Protein AF-A0A9E2R052-F1 (afdb_monomer)

Solvent-accessible surface area (backbone atoms only — not comparable to full-atom values): 6543 Å² total; per-residue (Å²): 139,87,77,84,54,77,87,76,52,76,70,60,70,62,60,51,63,73,56,70,61,78,72,80,81,72,64,91,87,58,53,72,68,56,54,50,51,51,52,50,45,53,54,52,50,54,41,27,60,77,43,73,64,36,58,65,61,34,14,63,72,71,72,42,52,58,65,59,46,50,52,50,31,59,76,66,70,55,87,64,95,66,80,83,79,82,77,80,72,71,80,73,82,80,86,86,80,93,132

Secondary structure (DSSP, 8-state):
--PPPGGGS--HHHHHHH---------TTS-HHHHHHHHHHHHHHHHHHHTTT-HHHHHHHHT--HHHHHHHHHHTT---SS-----------------

Foldseek 3Di:
DPDDDPVNDPPVVVVVVVPPPPPPPDPPPDDPVRVVLVVLVVLLVVLCVVVVNPLVNSCVVVVHDSVVSVVSCVVSVNDDPDDPPPPPPDPPDDDDDDD

Sequence (99 aa):
TGEIQPENLPDFQIEARLRKNPSLTIPSDQSLDELMANYEREVVLTMLERNHFSLTKTADQLKLSRHALRYRMQRLNITTDTPLEDDTELPSGKELSRC

pLDDT: mean 78.89, std 17.46, range [44.28, 97.31]

Nearest PDB structures (foldseek):
  6p0u-assembly1_B  TM=6.936E-01  e=3.008E-02  Escherichia coli K-12
  5ds9-assembly1_A  TM=6.008E-01  e=3.393E-02  Escherichia coli K-12
  6m10-assembly3_D  TM=5.910E-01  e=3.393E-02  Pseudomonas aeruginosa PAO1
  1etv-assembly1_B  TM=5.900E-01  e=5.173E-02  Escherichia coli
  1ety-assembly1_B  TM=5.886E-01  e=5.494E-02  Escherichia coli

Structure (mmCIF, N/CA/C/O backbone):
data_AF-A0A9E2R052-F1
#
_entry.id   AF-A0A9E2R052-F1
#
loop_
_atom_site.group_PDB
_atom_site.id
_atom_site.type_symbol
_atom_site.label_atom_id
_atom_site.label_alt_id
_atom_site.label_comp_id
_atom_site.label_asym_id
_atom_site.label_entity_id
_atom_site.label_seq_id
_atom_site.pdbx_PDB_ins_code
_atom_site.Cartn_x
_atom_site.Cartn_y
_atom_site.Cartn_z
_atom_site.occupancy
_atom_site.B_iso_or_equiv
_atom_site.auth_seq_id
_atom_site.auth_comp_id
_atom_site.auth_asym_id
_atom_site.auth_atom_id
_atom_site.pdbx_PDB_model_num
ATOM 1 N N . THR A 1 1 ? -51.667 -6.487 14.793 1.00 50.44 1 THR A N 1
ATOM 2 C CA . THR A 1 1 ? -50.734 -5.625 15.543 1.00 50.44 1 THR A CA 1
ATOM 3 C C . THR A 1 1 ? -49.738 -6.520 16.254 1.00 50.44 1 THR A C 1
ATOM 5 O O . THR A 1 1 ? -50.000 -6.986 17.350 1.00 50.44 1 THR A O 1
ATOM 8 N N . GLY A 1 2 ? -48.654 -6.883 15.570 1.00 73.69 2 GLY A N 1
ATOM 9 C CA . GLY A 1 2 ? -47.566 -7.679 16.145 1.00 73.69 2 GLY A CA 1
ATOM 10 C C . GLY A 1 2 ? -46.368 -6.768 16.331 1.00 73.69 2 GLY A C 1
ATOM 11 O O . GLY A 1 2 ? -45.463 -6.782 15.505 1.00 73.69 2 GLY A O 1
ATOM 12 N N . GLU A 1 3 ? -46.446 -5.881 17.316 1.00 78.94 3 GLU A N 1
ATOM 13 C CA . GLU A 1 3 ? -45.368 -4.939 17.591 1.00 78.94 3 GLU A CA 1
ATOM 14 C C . GLU A 1 3 ? -44.283 -5.651 18.400 1.00 78.94 3 GLU A C 1
ATOM 16 O O . GLU A 1 3 ? -44.570 -6.413 19.327 1.00 78.94 3 GLU A O 1
ATOM 21 N N . ILE A 1 4 ? -43.034 -5.478 17.981 1.00 80.56 4 ILE A N 1
ATOM 22 C CA . ILE A 1 4 ? -41.893 -6.161 18.580 1.00 80.56 4 ILE A CA 1
ATOM 23 C C . ILE A 1 4 ? -41.551 -5.420 19.873 1.00 80.56 4 ILE A C 1
ATOM 25 O O . ILE A 1 4 ? -41.186 -4.247 19.828 1.00 80.56 4 ILE A O 1
ATOM 29 N N . GLN A 1 5 ? -41.678 -6.102 21.013 1.00 84.62 5 GLN A N 1
ATOM 30 C CA . GLN A 1 5 ? -41.326 -5.535 22.314 1.00 84.62 5 GLN A CA 1
ATOM 31 C C . GLN A 1 5 ? -39.804 -5.481 22.509 1.00 84.62 5 GLN A C 1
ATOM 33 O O . GLN A 1 5 ? -39.104 -6.399 22.072 1.00 84.62 5 GLN A O 1
ATOM 38 N N . PRO A 1 6 ? -39.277 -4.447 23.185 1.00 77.56 6 PRO A N 1
ATOM 39 C CA . PRO A 1 6 ? -37.841 -4.273 23.395 1.00 77.56 6 PRO A CA 1
ATOM 40 C C . PRO A 1 6 ? -37.204 -5.421 24.190 1.00 77.56 6 PRO A C 1
ATOM 42 O O . PRO A 1 6 ? -36.055 -5.760 23.935 1.00 77.56 6 PRO A O 1
ATOM 45 N N . GLU A 1 7 ? -37.948 -6.081 25.081 1.00 81.69 7 GLU A N 1
ATOM 46 C CA . GLU A 1 7 ? -37.499 -7.298 25.778 1.00 81.69 7 GLU A CA 1
ATOM 47 C C . GLU A 1 7 ? -37.325 -8.536 24.878 1.00 81.69 7 GLU A C 1
ATOM 49 O O . GLU A 1 7 ? -36.645 -9.482 25.268 1.00 81.69 7 GLU A O 1
ATOM 54 N N . ASN A 1 8 ? -37.901 -8.534 23.671 1.00 81.69 8 ASN A N 1
ATOM 55 C CA . ASN A 1 8 ? -37.713 -9.603 22.685 1.00 81.69 8 ASN A CA 1
ATOM 56 C C . ASN A 1 8 ? -36.463 -9.387 21.821 1.00 81.69 8 ASN A C 1
ATOM 58 O O . ASN A 1 8 ? -36.131 -10.244 20.999 1.00 81.69 8 ASN A O 1
ATOM 62 N N . LEU A 1 9 ? -35.793 -8.238 21.960 1.00 81.00 9 LEU A N 1
ATOM 63 C CA . LEU A 1 9 ? -34.537 -7.980 21.274 1.00 81.00 9 LEU A CA 1
ATOM 64 C C . LEU A 1 9 ? -33.398 -8.669 22.041 1.00 81.00 9 LEU A C 1
ATOM 66 O O . LEU A 1 9 ? -33.317 -8.545 23.264 1.00 81.00 9 LEU A O 1
ATOM 70 N N . PRO A 1 10 ? -32.506 -9.391 21.347 1.00 76.38 10 PRO A N 1
ATOM 71 C CA . PRO A 1 10 ? -31.335 -9.975 21.982 1.00 76.38 10 PRO A CA 1
ATOM 72 C C . PRO A 1 10 ? -30.439 -8.883 22.578 1.00 76.38 10 PRO A C 1
ATOM 74 O O . PRO A 1 10 ? -30.357 -7.767 22.061 1.00 76.38 10 PRO A O 1
ATOM 77 N N . ASP A 1 11 ? -29.733 -9.213 23.662 1.00 76.12 11 ASP A N 1
ATOM 78 C CA . ASP A 1 11 ? -28.751 -8.308 24.256 1.00 76.12 11 ASP A CA 1
ATOM 79 C C . ASP A 1 11 ? -27.522 -8.194 23.342 1.00 76.12 11 ASP A C 1
ATOM 81 O O . ASP A 1 11 ? -26.555 -8.960 23.421 1.00 76.12 11 ASP A O 1
ATOM 85 N N . PHE A 1 12 ? -27.566 -7.201 22.454 1.00 72.75 12 PHE A N 1
ATOM 86 C CA . PHE A 1 12 ? -26.507 -6.900 21.495 1.00 72.75 12 PHE A CA 1
ATOM 87 C C . PHE A 1 12 ? -25.155 -6.598 22.165 1.00 72.75 12 PHE A C 1
ATOM 89 O O . PHE A 1 12 ? -24.117 -6.672 21.502 1.00 72.75 12 PHE A O 1
ATOM 96 N N . GLN A 1 13 ? -25.122 -6.300 23.474 1.00 68.50 13 GLN A N 1
ATOM 97 C CA . GLN A 1 13 ? -23.869 -6.106 24.206 1.00 68.50 13 GLN A CA 1
ATOM 98 C C . GLN A 1 13 ? -23.073 -7.411 24.340 1.00 68.50 13 GLN A C 1
ATOM 100 O O . GLN A 1 13 ? -21.841 -7.372 24.371 1.00 68.50 13 GLN A O 1
ATOM 105 N N . ILE A 1 14 ? -23.742 -8.568 24.393 1.00 68.44 14 ILE A N 1
ATOM 106 C CA . ILE A 1 14 ? -23.080 -9.876 24.503 1.00 68.44 14 ILE A CA 1
ATOM 107 C C . ILE A 1 14 ? -22.458 -10.275 23.159 1.00 68.44 14 ILE A C 1
ATOM 109 O O . ILE A 1 14 ? -21.298 -10.691 23.115 1.00 68.44 14 ILE A O 1
ATOM 113 N N . GLU A 1 15 ? -23.174 -10.071 22.052 1.00 64.88 15 GLU A N 1
ATOM 114 C CA . GLU A 1 15 ? -22.665 -10.354 20.703 1.00 64.88 15 GLU A CA 1
ATOM 115 C C . GLU A 1 15 ? -21.508 -9.423 20.307 1.00 64.88 15 GLU A C 1
ATOM 117 O O . GLU A 1 15 ? -20.537 -9.855 19.675 1.00 64.88 15 GLU A O 1
ATOM 122 N N . ALA A 1 16 ? -21.563 -8.154 20.725 1.00 64.88 16 ALA A N 1
ATOM 123 C CA . ALA A 1 16 ? -20.503 -7.180 20.476 1.00 64.88 16 ALA A CA 1
ATOM 124 C C . ALA A 1 16 ? -19.190 -7.528 21.200 1.00 64.88 16 ALA A C 1
ATOM 126 O O . ALA A 1 16 ? -18.114 -7.268 20.665 1.00 64.88 16 ALA A O 1
ATOM 127 N N . ARG A 1 17 ? -19.245 -8.162 22.382 1.00 65.12 17 ARG A N 1
ATOM 128 C CA . ARG A 1 17 ? -18.041 -8.574 23.133 1.00 65.12 17 ARG A CA 1
ATOM 129 C C . ARG A 1 17 ? -17.252 -9.682 22.442 1.00 65.12 17 ARG A C 1
ATOM 131 O O . ARG A 1 17 ? -16.028 -9.709 22.557 1.00 65.12 17 ARG A O 1
ATOM 138 N N . LEU A 1 18 ? -17.933 -10.584 21.733 1.00 62.00 18 LEU A N 1
ATOM 139 C CA . LEU A 1 18 ? -17.277 -11.663 20.991 1.00 62.00 18 LEU A CA 1
ATOM 140 C C . LEU A 1 18 ? -16.640 -11.150 19.694 1.00 62.00 18 LEU A C 1
ATOM 142 O O . LEU A 1 18 ? -15.598 -11.646 19.270 1.00 62.00 18 LEU A O 1
ATOM 146 N N . ARG A 1 19 ? -17.201 -10.082 19.114 1.00 61.47 19 ARG A N 1
ATOM 147 C CA . ARG A 1 19 ? -16.573 -9.303 18.042 1.00 61.47 19 ARG A CA 1
ATOM 148 C C . ARG A 1 19 ? -15.500 -8.382 18.617 1.00 61.47 19 ARG A C 1
ATOM 150 O O . ARG A 1 19 ? -15.525 -7.175 18.395 1.00 61.47 19 ARG A O 1
ATOM 157 N N . LYS A 1 20 ? -14.499 -8.940 19.300 1.00 58.09 20 LYS A N 1
ATOM 158 C CA . LYS A 1 20 ? -13.239 -8.231 19.548 1.00 58.09 20 LYS A CA 1
ATOM 159 C C . LYS A 1 20 ? -12.426 -8.170 18.254 1.00 58.09 20 LYS A C 1
ATOM 161 O O . LYS A 1 20 ? -11.286 -8.611 18.187 1.00 58.09 20 LYS A O 1
ATOM 166 N N . ASN A 1 21 ? -13.036 -7.612 17.212 1.00 61.28 21 ASN A N 1
ATOM 167 C CA . ASN A 1 21 ? -12.265 -6.940 16.193 1.00 61.28 21 ASN A CA 1
ATOM 168 C C . ASN A 1 21 ? -11.629 -5.754 16.915 1.00 61.28 21 ASN A C 1
ATOM 170 O O . ASN A 1 21 ? -12.357 -5.037 17.610 1.00 61.28 21 ASN A O 1
ATOM 174 N N . PRO A 1 22 ? -10.305 -5.565 16.839 1.00 61.78 22 PRO A N 1
ATOM 175 C CA . PRO A 1 22 ? -9.714 -4.343 17.349 1.00 61.78 22 PRO A CA 1
ATOM 176 C C . PRO A 1 22 ? -10.462 -3.202 16.665 1.00 61.78 22 PRO A C 1
ATOM 178 O O . PRO A 1 22 ? -10.443 -3.093 15.438 1.00 61.78 22 PRO A O 1
ATOM 181 N N . SER A 1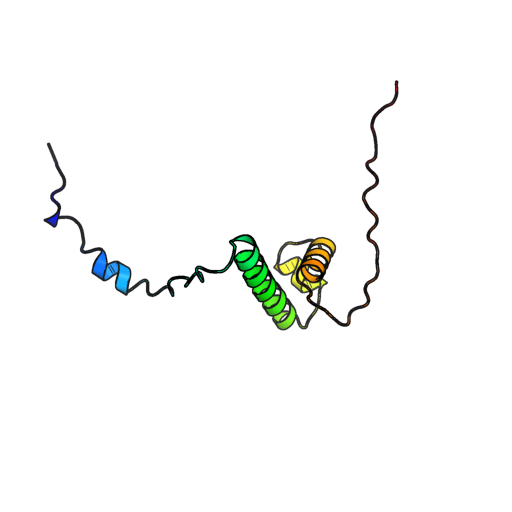 23 ? -11.213 -2.420 17.442 1.00 60.25 23 SER A N 1
ATOM 182 C CA . SER A 1 23 ? -11.768 -1.167 16.955 1.00 60.25 23 SER A CA 1
ATOM 183 C C . SER A 1 23 ? -10.595 -0.426 16.337 1.00 60.25 23 SER A C 1
ATOM 185 O O . SER A 1 23 ? -9.603 -0.208 17.034 1.00 60.25 23 SER A O 1
ATOM 187 N N . LEU A 1 24 ? -10.665 -0.147 15.033 1.00 61.69 24 LEU A N 1
ATOM 188 C CA . LEU A 1 24 ? -9.633 0.617 14.350 1.00 61.69 24 LEU A CA 1
ATOM 189 C C . LEU A 1 24 ? -9.538 1.945 15.095 1.00 61.69 24 LEU A C 1
ATOM 191 O O . LEU A 1 24 ? -10.447 2.771 15.017 1.00 61.69 24 LEU A O 1
ATOM 195 N N . THR A 1 25 ? -8.494 2.101 15.904 1.00 67.94 25 THR A N 1
ATOM 196 C CA . THR A 1 25 ? -8.213 3.352 16.592 1.00 67.94 25 THR A CA 1
ATOM 197 C C . THR A 1 25 ? -7.751 4.304 15.509 1.00 67.94 25 THR A C 1
ATOM 199 O O . THR A 1 25 ? -6.583 4.292 15.134 1.00 67.94 25 THR A O 1
ATOM 202 N N . ILE A 1 26 ? -8.691 5.054 14.938 1.00 70.69 26 ILE A N 1
ATOM 203 C CA . ILE A 1 26 ? -8.373 6.104 13.981 1.00 70.69 26 ILE A CA 1
ATOM 204 C C . ILE A 1 26 ? -7.798 7.256 14.810 1.00 70.69 26 ILE A C 1
ATOM 206 O O . ILE A 1 26 ? -8.524 7.808 15.642 1.00 70.69 26 ILE A O 1
ATOM 210 N N . PRO A 1 27 ? -6.507 7.589 14.661 1.00 74.12 27 PRO A N 1
ATOM 211 C CA . PRO A 1 27 ? -5.947 8.753 15.329 1.00 74.12 27 PRO A CA 1
ATOM 212 C C . PRO A 1 27 ? -6.702 9.999 14.850 1.00 74.12 27 PRO A C 1
ATOM 214 O O . PRO A 1 27 ? -6.842 10.211 13.648 1.00 74.12 27 PRO A O 1
ATOM 217 N N . SER A 1 28 ? -7.202 10.809 15.788 1.00 72.50 28 SER A N 1
ATOM 218 C CA . SER A 1 28 ? -8.006 12.012 15.505 1.00 72.50 28 SER A CA 1
ATOM 219 C C . SER A 1 28 ? -7.267 13.072 14.690 1.00 72.50 28 SER A C 1
ATOM 221 O O . SER A 1 28 ? -7.897 13.962 14.125 1.00 72.50 28 SER A O 1
ATOM 223 N N . ASP A 1 29 ? -5.942 12.969 14.647 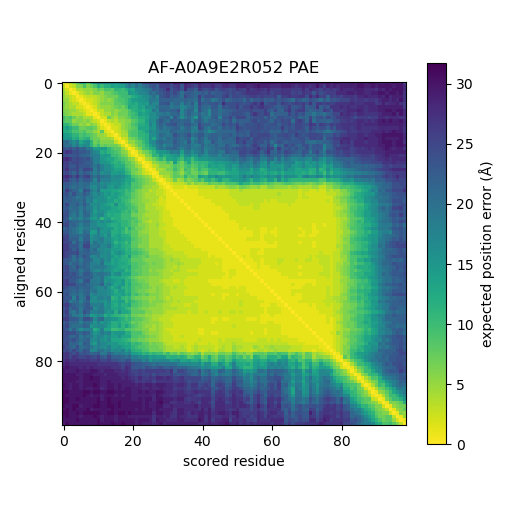1.00 83.75 29 ASP A N 1
ATOM 224 C CA . ASP A 1 29 ? -5.056 14.020 14.160 1.00 83.75 29 ASP A CA 1
ATOM 225 C C . ASP A 1 29 ? -4.584 13.763 12.719 1.00 83.75 29 ASP A C 1
ATOM 227 O O . ASP A 1 29 ? -3.904 14.607 12.141 1.00 83.75 29 ASP A O 1
ATOM 231 N N . GLN A 1 30 ? -4.942 12.614 12.128 1.00 84.31 30 GLN A N 1
ATOM 232 C CA . GLN A 1 30 ? -4.577 12.262 10.753 1.00 84.31 30 GLN A CA 1
ATOM 233 C C . GLN A 1 30 ? -5.746 12.486 9.797 1.00 84.31 30 GLN A C 1
ATOM 235 O O . GLN A 1 30 ? -6.905 12.194 10.099 1.00 84.31 30 GLN A O 1
ATOM 240 N N . SER A 1 31 ? -5.428 12.965 8.597 1.00 91.25 31 SER A N 1
ATOM 241 C CA . SER A 1 31 ? -6.403 13.017 7.506 1.00 91.25 31 SER A CA 1
ATOM 242 C C . SER A 1 31 ? -6.724 11.606 6.987 1.00 91.25 31 SER A C 1
ATOM 244 O O . SER A 1 31 ? -5.909 10.688 7.093 1.00 91.25 31 SER A O 1
ATOM 246 N N . LEU A 1 32 ? -7.904 11.418 6.382 1.00 90.38 32 LEU A N 1
ATOM 247 C CA . LEU A 1 32 ? -8.272 10.138 5.758 1.00 90.38 32 LEU A CA 1
ATOM 248 C C . LEU A 1 32 ? -7.251 9.708 4.692 1.00 90.38 32 LEU A C 1
ATOM 250 O O . LEU A 1 32 ? -6.904 8.530 4.613 1.00 90.38 32 LEU A O 1
ATOM 254 N N . ASP A 1 33 ? -6.760 10.665 3.904 1.00 91.62 33 ASP A N 1
ATOM 255 C CA . ASP A 1 33 ? -5.770 10.417 2.854 1.00 91.62 33 ASP A CA 1
ATOM 256 C C . ASP A 1 33 ? -4.456 9.883 3.433 1.00 91.62 33 ASP A C 1
ATOM 258 O O . ASP A 1 33 ? -3.867 8.948 2.889 1.00 91.62 33 ASP A O 1
ATOM 262 N N . GLU A 1 34 ? -4.021 10.423 4.571 1.00 91.69 34 GLU A N 1
ATOM 263 C CA . GLU A 1 34 ? -2.830 9.962 5.283 1.00 91.69 34 GLU A CA 1
ATOM 264 C C . GLU A 1 34 ? -3.012 8.549 5.844 1.00 91.69 34 GLU A C 1
ATOM 266 O O . GLU A 1 34 ? -2.141 7.694 5.665 1.00 91.69 34 GLU A O 1
ATOM 271 N N . LEU A 1 35 ? -4.171 8.265 6.444 1.00 91.94 35 LEU A N 1
ATOM 272 C CA . LEU A 1 35 ? -4.489 6.929 6.945 1.00 91.94 35 LEU A CA 1
ATOM 273 C C . LEU A 1 35 ? -4.481 5.892 5.813 1.00 91.94 35 LEU A C 1
ATOM 275 O O . LEU A 1 35 ? -3.921 4.805 5.964 1.00 91.94 35 LEU A O 1
ATOM 279 N N . MET A 1 36 ? -5.066 6.235 4.662 1.00 93.69 36 MET A N 1
ATOM 280 C CA . MET A 1 36 ? -5.062 5.378 3.477 1.00 93.69 36 MET A CA 1
ATOM 281 C C . MET A 1 36 ? -3.658 5.185 2.913 1.00 93.69 36 MET A C 1
ATOM 283 O O . MET A 1 36 ? -3.303 4.057 2.579 1.00 93.69 36 MET A O 1
ATOM 287 N N . ALA A 1 37 ? -2.838 6.235 2.853 1.00 93.31 37 ALA A N 1
ATOM 288 C CA . ALA A 1 37 ? -1.454 6.125 2.405 1.00 93.31 37 ALA A CA 1
ATOM 289 C C . ALA A 1 37 ? -0.619 5.227 3.334 1.00 93.31 37 ALA A C 1
ATOM 291 O O . ALA A 1 37 ? 0.178 4.416 2.860 1.00 93.31 37 ALA A O 1
ATOM 292 N N . ASN A 1 38 ? -0.820 5.330 4.649 1.00 93.38 38 ASN A N 1
ATOM 293 C CA . ASN A 1 38 ? -0.135 4.498 5.635 1.00 93.38 38 ASN A CA 1
ATOM 294 C C . ASN A 1 38 ? -0.548 3.029 5.513 1.00 93.38 38 ASN A C 1
ATOM 296 O O . ASN A 1 38 ? 0.316 2.162 5.387 1.00 93.38 38 ASN A O 1
ATOM 300 N N . TYR A 1 39 ? -1.852 2.758 5.445 1.00 94.69 39 TYR A N 1
ATOM 301 C CA . TYR A 1 39 ? -2.357 1.405 5.226 1.00 94.69 39 TYR A CA 1
ATOM 302 C C . TYR A 1 39 ? -1.867 0.814 3.895 1.00 94.69 39 TYR A C 1
ATOM 304 O O . TYR A 1 39 ? -1.400 -0.323 3.842 1.00 94.69 39 TYR A O 1
ATOM 312 N N . GLU A 1 40 ? -1.919 1.594 2.811 1.00 95.88 40 GLU A N 1
ATOM 313 C CA . GLU A 1 40 ? -1.415 1.174 1.503 1.00 95.88 40 GLU A CA 1
ATOM 314 C C . GLU A 1 40 ? 0.077 0.819 1.572 1.00 95.88 40 G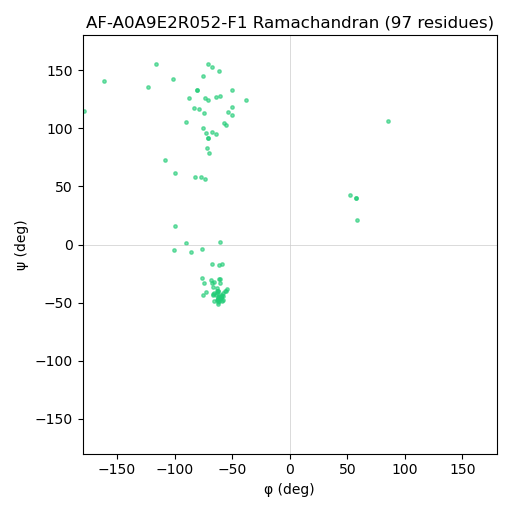LU A C 1
ATOM 316 O O . GLU A 1 40 ? 0.487 -0.221 1.051 1.00 95.88 40 GLU A O 1
ATOM 321 N N . ARG A 1 41 ? 0.884 1.638 2.261 1.00 95.69 41 ARG A N 1
ATOM 322 C CA . ARG A 1 41 ? 2.315 1.384 2.471 1.00 95.69 41 ARG A CA 1
ATOM 323 C C . ARG A 1 41 ? 2.548 0.061 3.192 1.00 95.69 41 ARG A C 1
ATOM 325 O O . ARG A 1 41 ? 3.360 -0.735 2.724 1.00 95.69 41 ARG A O 1
ATOM 332 N N . GLU A 1 42 ? 1.839 -0.194 4.287 1.00 95.81 42 GLU A N 1
ATOM 333 C CA . GLU A 1 42 ? 1.959 -1.443 5.050 1.00 95.81 42 GLU A CA 1
ATOM 334 C C . GLU A 1 42 ? 1.614 -2.672 4.202 1.00 95.81 42 GLU A C 1
ATOM 336 O O . GLU A 1 42 ? 2.356 -3.658 4.199 1.00 95.81 42 GLU A O 1
ATOM 341 N N . VAL A 1 43 ? 0.523 -2.606 3.432 1.00 96.31 43 VAL A N 1
ATOM 342 C CA . VAL A 1 43 ? 0.107 -3.694 2.536 1.00 96.31 43 VAL A CA 1
ATOM 343 C C . VAL A 1 43 ? 1.159 -3.954 1.460 1.00 96.31 43 VAL A C 1
ATOM 345 O O . VAL A 1 43 ? 1.531 -5.109 1.235 1.00 96.31 43 VAL A O 1
ATOM 348 N N . VAL A 1 44 ? 1.660 -2.903 0.804 1.00 95.62 44 VAL A N 1
ATOM 349 C CA . VAL A 1 44 ? 2.684 -3.031 -0.241 1.00 95.62 44 VAL A CA 1
ATOM 350 C C . VAL A 1 44 ? 3.969 -3.629 0.333 1.00 95.62 44 VAL A C 1
ATOM 352 O O . VAL A 1 44 ? 4.481 -4.590 -0.238 1.00 95.62 44 VAL A O 1
ATOM 355 N N . LEU A 1 45 ? 4.457 -3.135 1.476 1.00 95.69 45 LEU A N 1
ATOM 356 C CA . LEU A 1 45 ? 5.661 -3.657 2.134 1.00 95.69 45 LEU A CA 1
ATOM 357 C C . LEU A 1 45 ? 5.504 -5.125 2.538 1.00 95.69 45 LEU A C 1
ATOM 359 O O . LEU A 1 45 ? 6.334 -5.953 2.172 1.00 95.69 45 LEU A O 1
ATOM 363 N N . THR A 1 46 ? 4.395 -5.470 3.192 1.00 96.25 46 THR A N 1
ATOM 364 C CA . THR A 1 46 ? 4.110 -6.850 3.613 1.00 96.25 46 THR A CA 1
ATOM 365 C C . THR A 1 46 ? 4.100 -7.801 2.416 1.00 96.25 46 THR A C 1
ATOM 367 O O . THR A 1 46 ? 4.624 -8.913 2.480 1.00 96.25 46 THR A O 1
ATOM 370 N N . MET A 1 47 ? 3.506 -7.388 1.294 1.00 96.38 47 MET A N 1
ATOM 371 C CA . MET A 1 47 ? 3.459 -8.223 0.093 1.00 96.38 47 MET A CA 1
ATOM 372 C C . MET A 1 47 ? 4.803 -8.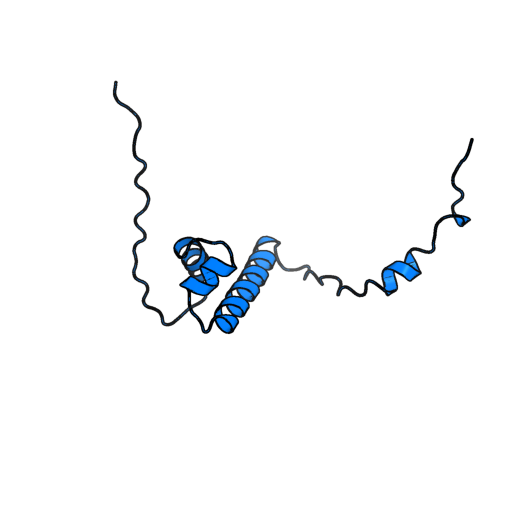291 -0.631 1.00 96.38 47 MET A C 1
ATOM 374 O O . MET A 1 47 ? 5.120 -9.338 -1.196 1.00 96.38 47 MET A O 1
ATOM 378 N N . LEU A 1 48 ? 5.605 -7.224 -0.602 1.00 95.31 48 LEU A N 1
ATOM 379 C CA . LEU A 1 48 ? 6.979 -7.248 -1.101 1.00 95.31 48 LEU A CA 1
ATOM 380 C C . LEU A 1 48 ? 7.829 -8.234 -0.300 1.00 95.31 48 LEU A C 1
ATOM 382 O O . LEU A 1 48 ? 8.441 -9.110 -0.905 1.00 95.31 48 LEU A O 1
ATOM 386 N N . GLU A 1 49 ? 7.807 -8.169 1.030 1.00 95.12 49 GLU A N 1
ATOM 387 C CA . GLU A 1 49 ? 8.551 -9.090 1.898 1.00 95.12 49 GLU A CA 1
ATOM 388 C C . GLU A 1 49 ? 8.164 -10.552 1.643 1.00 95.12 49 GLU A C 1
ATOM 390 O O . GLU A 1 49 ? 9.027 -11.399 1.403 1.00 95.12 49 GLU A O 1
ATOM 395 N N . ARG A 1 50 ? 6.857 -10.843 1.594 1.00 96.19 50 ARG A N 1
ATOM 396 C CA . ARG A 1 50 ? 6.331 -12.195 1.326 1.00 96.19 50 ARG A CA 1
ATOM 397 C C . ARG A 1 50 ? 6.751 -12.754 -0.032 1.00 96.19 50 ARG A C 1
ATOM 399 O O . ARG A 1 50 ? 6.868 -13.967 -0.175 1.00 96.19 50 ARG A O 1
ATOM 406 N N . ASN A 1 51 ? 6.962 -11.888 -1.019 1.00 95.50 51 ASN A N 1
ATOM 407 C CA . ASN A 1 51 ? 7.377 -12.264 -2.368 1.00 95.50 51 ASN A CA 1
ATOM 408 C C . ASN A 1 51 ? 8.883 -12.074 -2.607 1.00 95.50 51 ASN A C 1
ATOM 410 O O . ASN A 1 51 ? 9.313 -12.064 -3.764 1.00 95.50 51 ASN A O 1
ATOM 414 N N . HIS A 1 52 ? 9.686 -11.925 -1.545 1.00 93.94 52 HIS A N 1
ATOM 415 C CA . HIS A 1 52 ? 11.133 -11.692 -1.620 1.00 93.94 52 HIS A CA 1
ATOM 416 C C . HIS A 1 52 ? 11.498 -10.510 -2.533 1.00 93.94 52 HIS A C 1
ATOM 418 O O . HIS A 1 52 ? 12.399 -10.600 -3.364 1.00 93.94 52 HIS A O 1
ATOM 424 N N . PHE A 1 53 ? 10.738 -9.420 -2.420 1.00 92.81 53 PHE A N 1
ATOM 425 C CA . PHE A 1 53 ? 10.867 -8.194 -3.209 1.00 92.81 53 PHE A CA 1
ATOM 426 C C . PHE A 1 53 ? 10.731 -8.397 -4.733 1.00 92.81 53 PHE A C 1
ATOM 428 O O . PHE A 1 53 ? 11.133 -7.549 -5.529 1.00 92.81 53 PHE A O 1
ATOM 435 N N . SER A 1 54 ? 10.103 -9.495 -5.172 1.00 93.56 54 SER A N 1
ATOM 436 C CA . SER A 1 54 ? 9.783 -9.723 -6.583 1.00 93.56 54 SER A CA 1
ATOM 437 C C . SER A 1 54 ? 8.588 -8.871 -7.028 1.00 93.56 54 SER A C 1
ATOM 439 O O . SER A 1 54 ? 7.433 -9.243 -6.818 1.00 93.56 54 SER A O 1
ATOM 441 N N . LEU A 1 55 ? 8.859 -7.749 -7.706 1.00 92.88 55 LEU A N 1
ATOM 442 C CA . LEU A 1 55 ? 7.824 -6.816 -8.181 1.00 92.88 55 LEU A CA 1
ATOM 443 C C . LEU A 1 55 ? 6.757 -7.480 -9.059 1.00 92.88 55 LEU A C 1
ATOM 445 O O . LEU A 1 55 ? 5.579 -7.163 -8.928 1.00 92.88 55 LEU A O 1
ATOM 449 N N . THR A 1 56 ? 7.151 -8.404 -9.939 1.00 94.25 56 THR A N 1
ATOM 450 C CA . THR A 1 56 ? 6.210 -9.117 -10.817 1.00 94.25 56 THR A CA 1
ATOM 451 C C . THR A 1 56 ? 5.219 -9.946 -9.999 1.00 94.25 56 THR A C 1
ATOM 453 O O . THR A 1 56 ? 4.015 -9.766 -10.145 1.00 94.25 56 THR A O 1
ATOM 456 N N . LYS A 1 57 ? 5.712 -10.777 -9.068 1.00 96.50 57 LYS A N 1
ATOM 457 C CA . LYS A 1 57 ? 4.856 -11.628 -8.223 1.00 96.50 57 LYS A CA 1
ATOM 458 C C . LYS A 1 57 ? 3.938 -10.797 -7.327 1.00 96.50 57 LYS A C 1
ATOM 460 O O . LYS A 1 57 ? 2.755 -11.102 -7.207 1.00 96.50 57 LYS A O 1
ATOM 465 N N . THR A 1 58 ? 4.468 -9.724 -6.742 1.00 96.62 58 THR A N 1
ATOM 466 C CA . THR A 1 58 ? 3.686 -8.812 -5.901 1.00 96.62 58 THR A CA 1
ATOM 467 C C . THR A 1 58 ? 2.587 -8.110 -6.698 1.00 96.62 58 THR A C 1
ATOM 469 O O . THR A 1 58 ? 1.452 -8.040 -6.227 1.00 96.62 58 THR A O 1
ATOM 472 N N . ALA A 1 59 ? 2.884 -7.628 -7.910 1.00 96.62 59 ALA A N 1
ATOM 473 C CA . ALA A 1 59 ? 1.895 -6.989 -8.777 1.00 96.62 59 ALA A CA 1
ATOM 474 C C . ALA A 1 59 ? 0.771 -7.964 -9.170 1.00 96.62 59 ALA A C 1
ATOM 476 O O . ALA A 1 59 ? -0.408 -7.631 -9.031 1.00 96.62 59 ALA A O 1
ATOM 477 N N . ASP A 1 60 ? 1.124 -9.196 -9.549 1.00 97.25 60 ASP A N 1
ATOM 478 C CA . ASP A 1 60 ? 0.164 -10.246 -9.910 1.00 97.25 60 ASP A CA 1
ATOM 479 C C . ASP A 1 60 ? -0.746 -10.643 -8.734 1.00 97.25 60 ASP A C 1
ATOM 481 O O . ASP A 1 60 ? -1.944 -10.904 -8.917 1.00 97.25 60 ASP A O 1
ATOM 485 N N . GLN A 1 61 ? -0.195 -10.675 -7.516 1.00 96.75 61 GLN A N 1
ATOM 486 C CA . GLN A 1 61 ? -0.933 -10.994 -6.294 1.00 96.75 61 GLN A CA 1
ATOM 487 C C . GLN A 1 61 ? -1.871 -9.859 -5.872 1.00 96.75 61 GLN A C 1
ATOM 489 O O . GLN A 1 61 ? -3.013 -10.121 -5.497 1.00 96.75 61 GLN A O 1
ATOM 494 N N . LEU A 1 62 ? -1.418 -8.607 -5.977 1.00 96.06 62 LEU A N 1
ATOM 495 C CA . LEU A 1 62 ? -2.228 -7.416 -5.708 1.00 96.06 62 LEU A CA 1
ATOM 496 C C . LEU A 1 62 ? -3.214 -7.085 -6.839 1.00 96.06 62 LEU A C 1
ATOM 498 O O . LEU A 1 62 ? -4.008 -6.160 -6.693 1.00 96.06 62 LEU A O 1
ATOM 502 N N . LYS A 1 63 ? -3.183 -7.833 -7.953 1.00 97.31 63 LYS A N 1
ATOM 503 C CA . LYS A 1 63 ? -4.012 -7.601 -9.150 1.00 97.31 63 LYS A CA 1
ATOM 504 C C . LYS A 1 63 ? -3.823 -6.200 -9.735 1.00 97.31 63 LYS A C 1
ATOM 506 O O . LYS A 1 63 ? -4.769 -5.566 -10.196 1.00 97.31 63 LYS A O 1
ATOM 511 N N . LEU A 1 64 ? -2.578 -5.735 -9.738 1.00 95.56 64 LEU A N 1
ATOM 512 C CA . LEU A 1 64 ? -2.162 -4.463 -10.316 1.00 95.56 64 LEU A CA 1
ATOM 513 C C . LEU A 1 64 ? -1.208 -4.711 -11.484 1.00 95.56 64 LEU A C 1
ATOM 515 O O . LEU A 1 64 ? -0.507 -5.719 -11.528 1.00 95.56 64 LEU A O 1
ATOM 519 N N . SER A 1 65 ? -1.122 -3.763 -12.418 1.00 96.31 65 SER A N 1
ATOM 520 C CA . SER A 1 65 ? -0.002 -3.770 -13.360 1.00 96.31 65 SER A CA 1
ATOM 521 C C . SER A 1 65 ? 1.302 -3.470 -12.613 1.00 96.31 65 SER A C 1
ATOM 523 O O . SER A 1 65 ? 1.311 -2.756 -11.605 1.00 96.31 65 SER A O 1
ATOM 525 N N . ARG A 1 66 ? 2.434 -3.962 -13.130 1.00 93.94 66 ARG A N 1
ATOM 526 C CA . ARG A 1 66 ? 3.758 -3.642 -12.563 1.00 93.94 66 ARG A CA 1
ATOM 527 C C . ARG A 1 66 ? 3.992 -2.129 -12.478 1.00 93.94 66 ARG A C 1
ATOM 529 O O . ARG A 1 66 ? 4.544 -1.658 -11.490 1.00 93.94 66 ARG A O 1
ATOM 536 N N . HIS A 1 67 ? 3.534 -1.369 -13.475 1.00 92.94 67 HIS A N 1
ATOM 537 C CA . HIS A 1 67 ? 3.642 0.094 -13.488 1.00 92.94 67 HIS A CA 1
ATOM 538 C C . HIS A 1 67 ? 2.790 0.742 -12.394 1.00 92.94 67 HIS A C 1
ATOM 540 O O . HIS A 1 67 ? 3.276 1.624 -11.694 1.00 92.94 67 HIS A O 1
ATOM 546 N N . ALA A 1 68 ? 1.557 0.269 -12.179 1.00 95.31 68 ALA A N 1
ATOM 547 C CA . ALA A 1 68 ? 0.712 0.768 -11.098 1.00 95.31 68 ALA A CA 1
ATOM 548 C C . ALA A 1 68 ? 1.334 0.494 -9.719 1.00 95.31 68 ALA A C 1
ATOM 550 O O . ALA A 1 68 ? 1.301 1.367 -8.855 1.00 95.31 68 ALA A O 1
ATOM 551 N N . LEU A 1 69 ? 1.941 -0.684 -9.521 1.00 95.56 69 LEU A N 1
ATOM 552 C CA . LEU A 1 69 ? 2.675 -0.992 -8.292 1.00 95.56 69 LEU A CA 1
ATOM 553 C C . LEU A 1 69 ? 3.883 -0.061 -8.107 1.00 95.56 69 LEU A C 1
ATOM 555 O O . LEU A 1 69 ? 4.034 0.523 -7.038 1.00 95.56 69 LEU A O 1
ATOM 559 N N . ARG A 1 70 ? 4.704 0.134 -9.149 1.00 92.81 70 ARG A N 1
ATOM 560 C CA . ARG A 1 70 ? 5.859 1.049 -9.101 1.00 92.81 70 ARG A CA 1
ATOM 561 C C . ARG A 1 70 ? 5.447 2.488 -8.790 1.00 92.81 70 ARG A C 1
ATOM 563 O O . ARG A 1 70 ? 6.034 3.102 -7.907 1.00 92.81 70 ARG A O 1
ATOM 570 N N . TYR A 1 71 ? 4.412 3.000 -9.454 1.00 95.19 71 TYR A N 1
ATOM 571 C CA . TYR 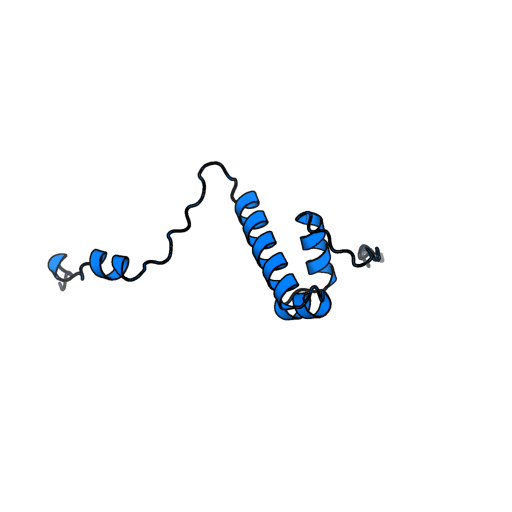A 1 71 ? 3.883 4.339 -9.192 1.00 95.19 71 TYR A CA 1
ATOM 572 C C . TYR A 1 71 ? 3.435 4.498 -7.733 1.00 95.19 71 TYR A C 1
ATOM 574 O O . TYR A 1 71 ? 3.766 5.488 -7.083 1.00 95.19 71 TYR A O 1
ATOM 582 N N . ARG A 1 72 ? 2.726 3.500 -7.187 1.00 94.69 72 ARG A N 1
ATOM 583 C CA . ARG A 1 72 ? 2.320 3.495 -5.774 1.00 94.69 72 ARG A CA 1
ATOM 584 C C . ARG A 1 72 ? 3.530 3.495 -4.844 1.00 94.69 72 ARG A C 1
ATOM 586 O O . ARG A 1 72 ? 3.567 4.295 -3.917 1.00 94.69 72 ARG A O 1
ATOM 593 N N . MET A 1 73 ? 4.541 2.672 -5.120 1.00 94.56 73 MET A N 1
ATOM 594 C CA . MET A 1 73 ? 5.783 2.647 -4.340 1.00 94.56 73 MET A CA 1
ATOM 595 C C . MET A 1 73 ? 6.495 4.003 -4.350 1.00 94.56 73 MET A C 1
ATOM 597 O O . MET A 1 73 ? 6.865 4.492 -3.286 1.00 94.56 73 MET A O 1
ATOM 601 N N . GLN A 1 74 ? 6.611 4.647 -5.515 1.00 93.19 74 GLN A N 1
ATOM 602 C CA . GLN A 1 74 ? 7.203 5.980 -5.637 1.00 93.19 74 GLN A CA 1
ATOM 603 C C . GLN A 1 74 ? 6.406 7.024 -4.849 1.00 93.19 74 GLN A C 1
ATOM 605 O O . GLN A 1 74 ? 6.978 7.766 -4.058 1.00 93.19 74 GLN A O 1
ATOM 610 N N . ARG A 1 75 ? 5.076 7.044 -5.001 1.00 94.25 75 ARG A N 1
ATOM 611 C CA . ARG A 1 75 ? 4.190 7.965 -4.273 1.00 94.25 75 ARG A CA 1
ATOM 612 C C . ARG A 1 75 ? 4.268 7.783 -2.753 1.00 94.25 75 ARG A C 1
ATOM 614 O O . ARG A 1 75 ? 4.115 8.748 -2.013 1.00 94.25 75 ARG A O 1
ATOM 621 N N . LEU A 1 76 ? 4.495 6.554 -2.290 1.00 93.94 76 LEU A N 1
ATOM 622 C CA . LEU A 1 76 ? 4.588 6.201 -0.870 1.00 93.94 76 LEU A CA 1
ATOM 623 C C . LEU A 1 76 ? 6.014 6.295 -0.300 1.00 93.94 76 LEU A C 1
ATOM 625 O O . LEU A 1 76 ? 6.186 6.018 0.892 1.00 93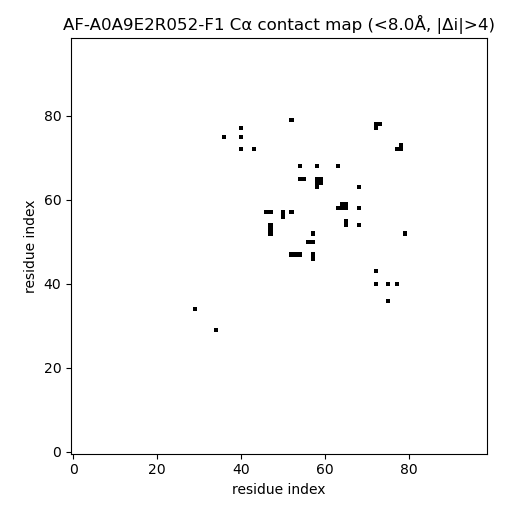.94 76 LEU A O 1
ATOM 629 N N . ASN A 1 77 ? 6.995 6.709 -1.116 1.00 91.56 77 ASN A N 1
ATOM 630 C CA . ASN A 1 77 ? 8.429 6.765 -0.805 1.00 91.56 77 ASN A CA 1
ATOM 631 C C . ASN A 1 77 ? 9.023 5.407 -0.377 1.00 91.56 77 ASN A C 1
ATOM 633 O O . ASN A 1 77 ? 9.830 5.331 0.546 1.00 91.56 77 ASN A O 1
ATOM 637 N N . ILE A 1 78 ? 8.605 4.320 -1.030 1.00 88.81 78 ILE A N 1
ATOM 638 C CA . ILE A 1 78 ? 9.151 2.974 -0.821 1.00 88.81 78 ILE A CA 1
ATOM 639 C C . ILE A 1 78 ? 10.316 2.766 -1.796 1.00 88.81 78 ILE A C 1
ATOM 641 O O . ILE A 1 78 ? 10.099 2.561 -2.991 1.00 88.81 78 ILE A O 1
ATOM 645 N N . THR A 1 79 ? 11.549 2.801 -1.291 1.00 83.56 79 THR A N 1
ATOM 646 C CA . THR A 1 79 ? 12.759 2.568 -2.095 1.00 83.56 79 THR A CA 1
ATOM 647 C C . THR A 1 79 ? 13.092 1.078 -2.144 1.00 83.56 79 THR A C 1
ATOM 649 O O . THR A 1 79 ? 13.251 0.437 -1.109 1.00 83.56 79 THR A O 1
ATOM 652 N N . THR A 1 80 ? 13.236 0.524 -3.345 1.00 69.75 80 THR A N 1
ATOM 653 C CA . THR A 1 80 ? 13.780 -0.824 -3.571 1.00 69.75 80 THR A CA 1
ATOM 654 C C . THR A 1 80 ? 14.974 -0.707 -4.507 1.00 69.75 80 THR A C 1
ATOM 656 O O . THR A 1 80 ? 14.853 -0.030 -5.523 1.00 69.75 80 THR A O 1
ATOM 659 N N . ASP A 1 81 ? 16.084 -1.392 -4.219 1.00 64.69 81 ASP A N 1
ATOM 660 C CA . ASP A 1 81 ? 17.342 -1.365 -5.001 1.00 64.69 81 ASP A CA 1
ATOM 661 C C . ASP A 1 81 ? 17.221 -1.836 -6.468 1.00 64.69 81 ASP A C 1
ATOM 663 O O . ASP A 1 81 ? 18.203 -1.900 -7.205 1.00 64.69 81 ASP A O 1
ATOM 667 N N . THR A 1 82 ? 16.023 -2.188 -6.935 1.00 60.31 82 THR A N 1
ATOM 668 C CA . THR A 1 82 ? 15.792 -2.504 -8.344 1.00 60.31 82 THR A CA 1
ATOM 669 C C . THR A 1 82 ? 15.869 -1.228 -9.186 1.00 60.31 82 THR A C 1
ATOM 671 O O . THR A 1 82 ? 15.076 -0.316 -8.926 1.00 60.31 82 THR A O 1
ATOM 674 N N . PRO A 1 83 ? 16.735 -1.171 -10.216 1.00 55.38 83 PRO A N 1
ATOM 675 C CA . PRO A 1 83 ? 16.899 0.007 -11.054 1.00 55.38 83 PRO A CA 1
ATOM 676 C C . PRO A 1 83 ? 15.558 0.536 -11.570 1.00 55.38 83 PRO A C 1
ATOM 678 O O . PRO A 1 83 ? 14.688 -0.216 -12.027 1.00 55.38 83 PRO A O 1
ATOM 681 N N . LEU A 1 84 ? 15.392 1.849 -11.439 1.00 57.66 84 LEU A N 1
ATOM 682 C CA . LEU A 1 84 ? 14.312 2.625 -12.027 1.00 57.66 84 LEU A CA 1
ATOM 683 C C . LEU A 1 84 ? 14.573 2.706 -13.534 1.00 57.66 84 LEU A C 1
ATOM 685 O O . LEU A 1 84 ? 15.182 3.654 -14.015 1.00 57.66 84 LEU A O 1
ATOM 689 N N . GLU A 1 85 ? 14.174 1.675 -14.271 1.00 49.84 85 GLU A N 1
ATOM 690 C CA . GLU A 1 85 ? 14.043 1.784 -15.723 1.00 49.84 85 GLU A CA 1
ATOM 691 C C . GLU A 1 85 ? 12.795 2.637 -15.978 1.00 49.84 85 GLU A C 1
ATOM 693 O O . GLU A 1 85 ? 11.655 2.186 -15.83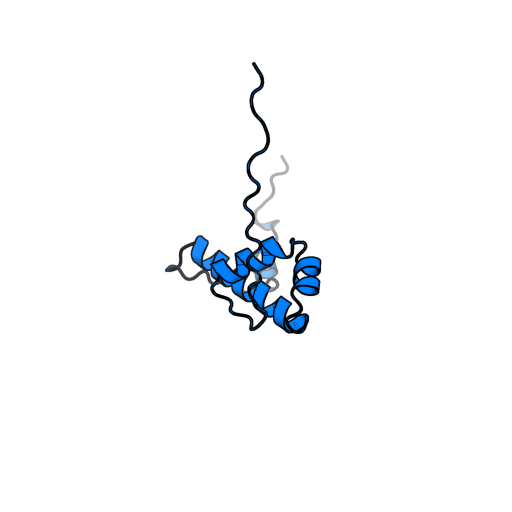1 1.00 49.84 85 GLU A O 1
ATOM 698 N N . ASP A 1 86 ? 13.052 3.928 -16.183 1.00 51.91 86 ASP A N 1
ATOM 699 C CA . ASP A 1 86 ? 12.085 4.980 -16.472 1.00 51.91 86 ASP A CA 1
ATOM 700 C C . ASP A 1 86 ? 11.514 4.796 -17.882 1.00 51.91 86 ASP A C 1
ATOM 702 O O . ASP A 1 86 ? 11.909 5.47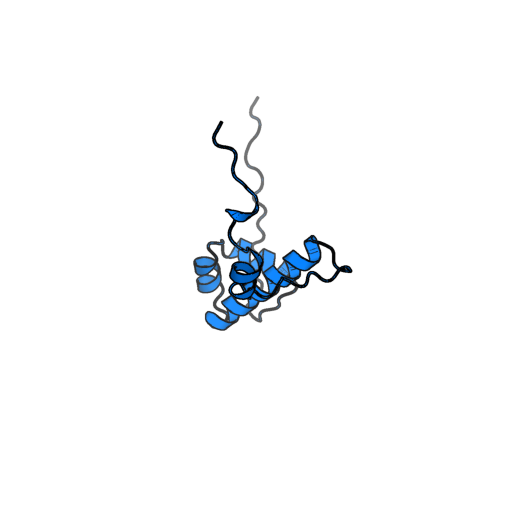4 -18.820 1.00 51.91 86 ASP A O 1
ATOM 706 N N . ASP A 1 87 ? 10.567 3.873 -18.023 1.00 51.66 87 ASP A N 1
ATOM 707 C CA . ASP A 1 87 ? 9.613 3.890 -19.133 1.00 51.66 87 ASP A CA 1
ATOM 708 C C . ASP A 1 87 ? 8.300 4.490 -18.630 1.00 51.66 87 ASP A C 1
ATOM 710 O O . ASP A 1 87 ? 7.243 3.850 -18.596 1.00 51.66 87 ASP A O 1
ATOM 714 N N . THR A 1 88 ? 8.363 5.748 -18.194 1.00 48.88 88 THR A N 1
ATOM 715 C CA . THR A 1 88 ? 7.173 6.595 -18.091 1.00 48.88 88 THR A CA 1
ATOM 716 C C . THR A 1 88 ? 6.877 7.192 -19.471 1.00 48.88 88 THR A C 1
ATOM 718 O O . THR A 1 88 ? 6.819 8.409 -19.641 1.00 48.88 88 THR A O 1
ATOM 721 N N . GLU A 1 89 ? 6.671 6.347 -20.489 1.00 45.34 89 GLU A N 1
ATOM 722 C CA . GLU A 1 89 ? 5.985 6.791 -21.701 1.00 45.34 89 GLU A CA 1
ATOM 723 C C . GLU A 1 89 ? 4.530 7.079 -21.322 1.00 45.34 89 GLU A C 1
ATOM 725 O O . GLU A 1 89 ? 3.673 6.197 -21.226 1.00 45.34 89 GLU A O 1
ATOM 730 N N . LEU A 1 90 ? 4.266 8.360 -21.065 1.00 49.22 90 LEU A N 1
ATOM 731 C CA . LEU A 1 90 ? 2.944 8.961 -21.161 1.00 49.22 90 LEU A CA 1
ATOM 732 C C . LEU A 1 90 ? 2.2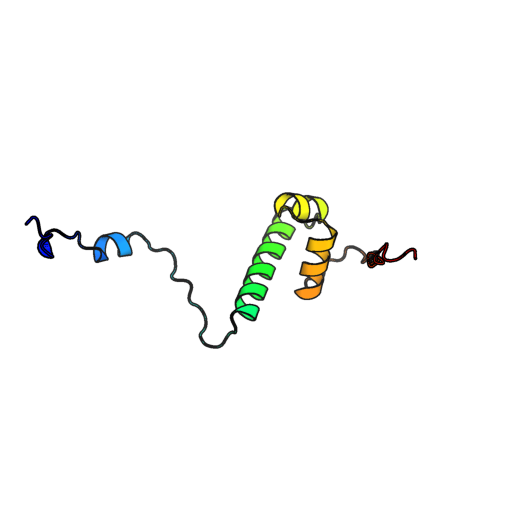32 8.353 -22.382 1.00 49.22 90 LEU A C 1
ATOM 734 O O . LEU A 1 90 ? 2.770 8.461 -23.488 1.00 49.22 90 LEU A O 1
ATOM 738 N N . PRO A 1 91 ? 1.034 7.750 -22.253 1.00 44.28 91 PRO A N 1
ATOM 739 C CA . PRO A 1 91 ? 0.232 7.464 -23.426 1.00 44.28 91 PRO A CA 1
ATOM 740 C C . PRO A 1 91 ? -0.147 8.814 -24.040 1.00 44.28 91 PRO A C 1
ATOM 742 O O . PRO A 1 91 ? -1.096 9.468 -23.610 1.00 44.28 91 PRO A O 1
ATOM 745 N N . SER A 1 92 ? 0.646 9.249 -25.023 1.00 46.78 92 SER A N 1
ATOM 746 C CA . SER A 1 92 ? 0.299 10.315 -25.950 1.00 46.78 92 SER A CA 1
ATOM 747 C C . SER A 1 92 ? -1.082 9.974 -26.492 1.00 46.78 92 SER A C 1
ATOM 749 O O . SER A 1 92 ? -1.263 8.942 -27.146 1.00 46.78 92 SER A O 1
ATOM 751 N N . GLY A 1 93 ? -2.068 10.782 -26.097 1.00 47.22 93 GLY A N 1
ATOM 752 C CA . GLY A 1 93 ? -3.457 10.635 -26.492 1.00 47.22 93 GLY A CA 1
ATOM 753 C C . GLY A 1 93 ? -3.537 10.629 -28.009 1.00 47.22 93 GLY A C 1
ATOM 754 O O . GLY A 1 93 ? -3.404 11.663 -28.658 1.00 47.22 93 GLY A O 1
ATOM 755 N N . LYS A 1 94 ? -3.715 9.436 -28.569 1.00 50.97 94 LYS A N 1
ATOM 756 C CA . LYS A 1 94 ? -4.013 9.249 -29.979 1.00 50.97 94 LYS A CA 1
ATOM 757 C C . LYS A 1 94 ? -5.467 9.676 -30.190 1.00 50.97 94 LYS A C 1
ATOM 759 O O . LYS A 1 94 ? -6.359 9.136 -29.546 1.00 50.97 94 LYS A O 1
ATOM 764 N N . GLU A 1 95 ? -5.632 10.588 -31.144 1.00 49.75 95 GLU A N 1
ATOM 765 C CA . GLU A 1 95 ? -6.826 10.839 -31.964 1.00 49.75 95 GLU A CA 1
ATOM 766 C C . GLU A 1 95 ? -7.937 11.755 -31.426 1.00 49.75 95 GLU A C 1
ATOM 768 O O . GLU A 1 95 ? -8.759 11.351 -30.618 1.00 49.75 95 GLU A O 1
ATOM 773 N N . LEU A 1 96 ? -8.006 12.965 -32.000 1.00 54.31 96 LEU A N 1
ATOM 774 C CA . LEU A 1 96 ? -9.197 13.711 -32.463 1.00 54.31 96 LEU A CA 1
ATOM 775 C C . LEU A 1 96 ? -8.627 15.021 -33.067 1.00 54.31 96 LEU A C 1
ATOM 777 O O . LEU A 1 96 ? -7.961 15.768 -32.365 1.00 54.31 96 LEU A O 1
ATOM 781 N N . SER A 1 97 ? -8.709 15.360 -34.354 1.00 56.81 97 SER A N 1
ATOM 782 C CA . SER A 1 97 ? -9.780 15.144 -35.317 1.00 56.81 97 SER A CA 1
ATOM 783 C C . SER A 1 97 ? -9.248 15.281 -36.748 1.00 56.81 97 SER A C 1
ATOM 785 O O . SER A 1 97 ? -8.469 16.180 -37.058 1.00 56.81 97 SER A O 1
ATOM 787 N N . ARG A 1 98 ? -9.741 14.413 -37.630 1.00 59.41 98 ARG A N 1
ATOM 788 C CA . ARG A 1 98 ? -9.829 14.638 -39.075 1.00 59.41 98 ARG A CA 1
ATOM 789 C C . ARG A 1 98 ? -11.108 15.445 -39.327 1.00 59.41 98 ARG A C 1
ATOM 791 O O . ARG A 1 98 ? -12.171 14.914 -39.022 1.00 59.41 98 ARG A O 1
ATOM 798 N N . CYS A 1 99 ? -10.989 16.658 -39.863 1.00 50.31 99 CYS A N 1
ATOM 799 C CA . CYS A 1 99 ? -11.997 17.383 -40.650 1.00 50.31 99 CYS A CA 1
ATOM 800 C C . CYS A 1 99 ? -11.258 18.389 -41.533 1.00 50.31 99 CYS A C 1
ATOM 802 O O . CYS A 1 99 ? -10.453 19.159 -40.965 1.00 50.31 99 CYS A O 1
#

Radius of gyration: 23.57 Å; Cα contacts (8 Å, |Δi|>4): 28; chains: 1; bounding box: 68×30×66 Å

Mean predicted aligned error: 14.11 Å